Protein AF-A0A537P8K3-F1 (afdb_monomer_lite)

pLDDT: mean 85.76, std 12.43, range [36.47, 96.81]

Sequence (130 aa):
MKGFDVGLPTCEDWDLWLKLAKLGPLPVVQAPLVEYTYEATNKLSRDVTKLMLGHELVFARISAESGSDGHGRLSALHDLKRAELHIRVTGEAVKALRFIWSALSRSPSSEVLRRAAHLMGLMTAHGARL

Foldseek 3Di:
DDAFDPPQLDCSVVLRVVVVVVVDDDDDDPDPPDDDDDPDPPDSLLVLVSVVRNLVVSLVVVLVVDPPPCSLVSQLVSLLVQLVSCVPHVVNNVSSVVSLVSSCVSDVDPVSVVSSVVSVVSNVVSVVVD

Secondary structure (DSSP, 8-state):
---S-TT-SS-HHHHHHHHHHTTS------S---PPP---TT-GGG-HHHHHHHHHHHHHHHHHHS-STTHHHHHHHHHHHHHHHIIIII--HHHHHHHHHHHHHH---HHHHHHHHHHHHHHHHHHTT-

Structure (mmCIF, N/CA/C/O backbone):
data_AF-A0A537P8K3-F1
#
_entry.id   AF-A0A537P8K3-F1
#
loop_
_atom_site.group_PDB
_atom_site.id
_atom_site.type_symbol
_atom_site.label_atom_id
_atom_site.label_alt_id
_atom_site.label_comp_id
_atom_site.label_asym_id
_atom_site.label_entity_id
_atom_site.label_seq_id
_atom_site.pdbx_PDB_ins_code
_atom_site.Cartn_x
_atom_site.Cartn_y
_atom_site.Cartn_z
_atom_site.occupancy
_atom_site.B_iso_or_equiv
_atom_site.auth_seq_id
_atom_site.auth_comp_id
_atom_site.auth_asym_id
_atom_site.auth_atom_id
_atom_site.pdbx_PDB_model_num
ATOM 1 N N . MET A 1 1 ? 13.496 -13.924 -17.246 1.00 59.19 1 MET A N 1
ATOM 2 C CA . MET A 1 1 ? 12.646 -13.228 -16.256 1.00 59.19 1 MET A CA 1
ATOM 3 C C . MET A 1 1 ? 11.882 -14.286 -15.474 1.00 59.19 1 MET A C 1
ATOM 5 O O . MET A 1 1 ? 11.307 -15.165 -16.103 1.00 59.19 1 MET A O 1
ATOM 9 N N . LYS A 1 2 ? 11.930 -14.273 -14.138 1.00 78.56 2 LYS A N 1
ATOM 10 C CA . LYS A 1 2 ? 11.063 -15.146 -13.330 1.00 78.56 2 LYS A CA 1
ATOM 11 C C . LYS A 1 2 ? 9.691 -14.467 -13.262 1.00 78.56 2 LYS A C 1
ATOM 13 O O . LYS A 1 2 ? 9.658 -13.282 -12.942 1.00 78.56 2 LYS A O 1
ATOM 18 N N . GLY A 1 3 ? 8.625 -15.170 -13.651 1.00 87.75 3 GLY A N 1
ATOM 19 C CA . GLY A 1 3 ? 7.250 -14.654 -13.681 1.00 87.75 3 GLY A CA 1
ATOM 20 C C . GLY A 1 3 ? 6.694 -14.379 -12.279 1.00 87.75 3 GLY A C 1
ATOM 21 O O . GLY A 1 3 ? 7.362 -13.755 -11.449 1.00 87.75 3 GLY A O 1
ATOM 22 N N . PHE A 1 4 ? 5.478 -14.850 -12.006 1.00 92.81 4 PHE A N 1
ATOM 23 C CA . PHE A 1 4 ? 4.902 -14.778 -10.663 1.00 92.81 4 PHE A CA 1
ATOM 24 C C . PHE A 1 4 ? 5.797 -15.465 -9.625 1.00 92.81 4 PHE A C 1
ATOM 26 O O . PHE A 1 4 ? 6.411 -16.501 -9.893 1.00 92.81 4 PHE A O 1
ATOM 33 N N . ASP A 1 5 ? 5.876 -14.863 -8.442 1.00 90.31 5 ASP A N 1
ATOM 34 C CA . ASP A 1 5 ? 6.594 -15.415 -7.300 1.00 90.31 5 ASP A CA 1
ATOM 35 C C . ASP A 1 5 ? 5.625 -16.171 -6.389 1.00 90.31 5 ASP A C 1
ATOM 37 O O . ASP A 1 5 ? 4.826 -15.567 -5.680 1.00 90.31 5 ASP A O 1
ATOM 41 N N . VAL A 1 6 ? 5.717 -17.501 -6.401 1.00 88.69 6 VAL A N 1
ATOM 42 C CA . VAL A 1 6 ? 4.857 -18.388 -5.599 1.00 88.69 6 VAL A CA 1
ATOM 43 C C . VAL A 1 6 ? 5.091 -18.266 -4.090 1.00 88.69 6 VAL A C 1
ATOM 45 O O . VAL A 1 6 ? 4.268 -18.736 -3.312 1.00 88.69 6 VAL A O 1
ATOM 48 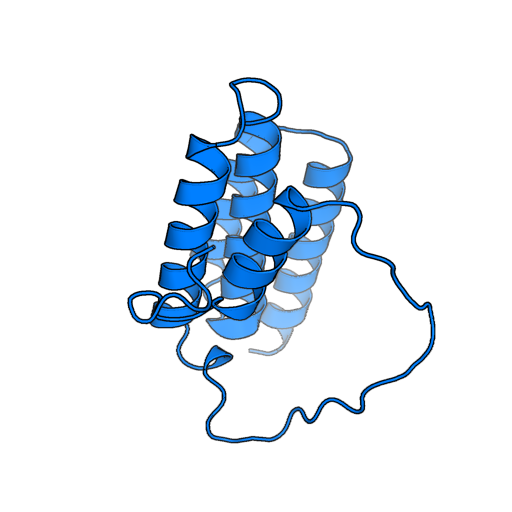N N . GLY A 1 7 ? 6.208 -17.666 -3.664 1.00 88.75 7 GLY A N 1
ATOM 49 C CA . GLY A 1 7 ? 6.496 -17.418 -2.252 1.00 88.75 7 GLY A CA 1
ATOM 50 C C . GLY A 1 7 ? 5.846 -16.147 -1.705 1.00 88.75 7 GLY A C 1
ATOM 51 O O . GLY A 1 7 ? 5.917 -15.904 -0.500 1.00 88.75 7 GLY A O 1
ATOM 52 N N . LEU A 1 8 ? 5.242 -15.320 -2.565 1.00 89.06 8 LEU A N 1
ATOM 53 C CA . LEU A 1 8 ? 4.624 -14.068 -2.155 1.00 89.06 8 LEU A CA 1
ATOM 54 C C . LEU A 1 8 ? 3.153 -14.308 -1.752 1.00 89.06 8 LEU A C 1
ATOM 56 O O . LEU A 1 8 ? 2.396 -14.873 -2.535 1.00 89.06 8 LEU A O 1
ATOM 60 N N . PRO A 1 9 ? 2.728 -13.903 -0.539 1.00 88.38 9 PRO A N 1
ATOM 61 C CA . PRO A 1 9 ? 1.392 -14.228 -0.032 1.00 88.38 9 PRO A CA 1
ATOM 62 C C . PRO A 1 9 ? 0.269 -13.375 -0.644 1.00 88.38 9 PRO A C 1
ATOM 64 O O . PRO A 1 9 ? -0.876 -13.825 -0.663 1.00 88.38 9 PRO A O 1
ATOM 67 N N . THR A 1 10 ? 0.590 -12.149 -1.071 1.00 87.31 10 THR A N 1
ATOM 68 C CA . THR A 1 10 ? -0.267 -11.186 -1.789 1.00 87.31 10 THR A CA 1
ATOM 69 C C . THR A 1 10 ? 0.621 -10.194 -2.545 1.00 87.31 10 THR A C 1
ATOM 71 O O . THR A 1 10 ? 1.807 -10.088 -2.240 1.00 87.31 10 THR A O 1
ATOM 74 N N . CYS A 1 11 ? 0.037 -9.345 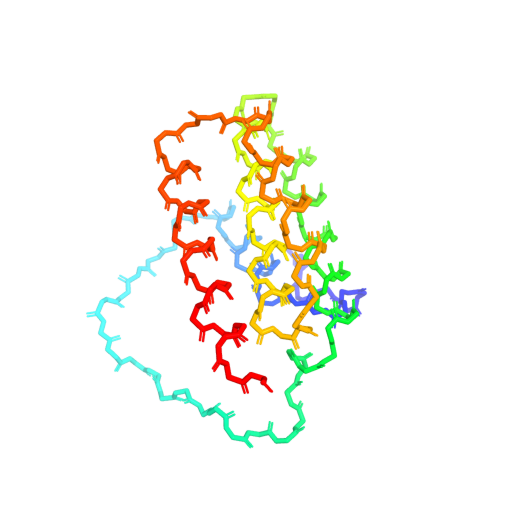-3.396 1.00 88.50 11 CYS A N 1
ATOM 75 C CA . CYS A 1 11 ? 0.758 -8.331 -4.186 1.00 88.50 11 CYS A CA 1
ATOM 76 C C . CYS A 1 11 ? 1.628 -8.941 -5.302 1.00 88.50 11 CYS A C 1
ATOM 78 O O . CYS A 1 11 ? 2.574 -8.309 -5.777 1.00 88.50 11 CYS A O 1
ATOM 80 N N . GLU A 1 12 ? 1.308 -10.165 -5.732 1.00 90.62 12 GLU A N 1
ATOM 81 C CA . GLU A 1 12 ? 1.956 -10.849 -6.853 1.00 90.62 12 GLU A CA 1
ATOM 82 C C . GLU A 1 12 ? 1.792 -10.105 -8.185 1.00 90.62 12 GLU A C 1
ATOM 84 O O . GLU A 1 12 ? 2.686 -10.140 -9.032 1.00 90.62 12 GLU A O 1
ATOM 89 N N . ASP A 1 13 ? 0.689 -9.377 -8.348 1.00 90.25 13 ASP A N 1
ATOM 90 C CA . ASP A 1 13 ? 0.434 -8.487 -9.475 1.00 90.25 13 ASP A CA 1
ATOM 91 C C . ASP A 1 13 ? 1.389 -7.285 -9.475 1.00 90.25 13 ASP A C 1
ATOM 93 O O . ASP A 1 13 ? 2.026 -6.997 -10.486 1.00 90.25 13 ASP A O 1
ATOM 97 N N . TRP A 1 14 ? 1.542 -6.610 -8.336 1.00 89.94 14 TRP A N 1
ATOM 98 C CA . TRP A 1 14 ? 2.457 -5.481 -8.166 1.00 89.94 14 TRP A CA 1
ATOM 99 C C . TRP A 1 14 ? 3.907 -5.884 -8.417 1.00 89.94 14 TRP A C 1
ATOM 101 O O . TRP A 1 14 ? 4.611 -5.213 -9.173 1.00 89.94 14 TRP A O 1
ATOM 111 N N . ASP A 1 15 ? 4.349 -6.990 -7.817 1.00 92.00 15 ASP A N 1
ATOM 112 C CA . ASP A 1 15 ? 5.692 -7.532 -8.024 1.00 92.00 15 ASP A CA 1
ATOM 113 C C . ASP A 1 15 ? 5.941 -7.858 -9.509 1.00 92.00 15 ASP A C 1
ATOM 115 O O . ASP A 1 15 ? 6.991 -7.504 -10.055 1.00 92.00 15 ASP A O 1
ATOM 119 N N . LEU A 1 16 ? 4.955 -8.442 -10.204 1.00 92.50 16 LEU A N 1
ATOM 120 C CA . LEU A 1 16 ? 5.049 -8.700 -11.641 1.00 92.50 16 LEU A CA 1
ATOM 121 C C . LEU A 1 16 ? 5.153 -7.406 -12.459 1.00 92.50 16 LEU A C 1
ATOM 123 O O . LEU A 1 16 ? 6.033 -7.304 -13.317 1.00 92.50 16 LEU A O 1
ATOM 127 N N . TRP A 1 17 ? 4.301 -6.411 -12.197 1.00 92.56 17 TRP A N 1
ATOM 128 C CA . TRP A 1 17 ? 4.334 -5.131 -12.912 1.00 92.56 17 TRP A CA 1
ATOM 129 C C . TRP A 1 17 ? 5.667 -4.403 -12.737 1.00 92.56 17 TRP A C 1
ATOM 131 O O . TRP A 1 17 ? 6.208 -3.875 -13.707 1.00 92.56 17 TRP A O 1
ATOM 141 N N . LEU A 1 18 ? 6.245 -4.432 -11.535 1.00 90.19 18 LEU A N 1
ATOM 142 C CA . LEU A 1 18 ? 7.558 -3.845 -11.264 1.00 90.19 18 LEU A CA 1
ATOM 143 C C . LEU A 1 18 ? 8.680 -4.572 -12.011 1.00 90.19 18 LEU A C 1
ATOM 145 O O . LEU A 1 18 ? 9.574 -3.927 -12.557 1.00 90.19 18 LEU A O 1
ATOM 149 N N . LYS A 1 19 ? 8.632 -5.908 -12.090 1.00 91.12 19 LYS A N 1
ATOM 150 C CA . LYS A 1 19 ? 9.576 -6.681 -12.912 1.00 91.12 19 LYS A CA 1
ATOM 151 C C . LYS A 1 19 ? 9.432 -6.338 -14.398 1.00 91.12 19 LYS A C 1
ATOM 153 O O . LYS A 1 19 ? 10.447 -6.211 -15.078 1.00 91.12 19 LYS A O 1
ATOM 158 N N . LEU A 1 20 ? 8.203 -6.194 -14.902 1.00 93.00 20 LEU A N 1
ATOM 159 C CA . LEU A 1 20 ? 7.935 -5.846 -16.303 1.00 93.00 20 LEU A CA 1
ATOM 160 C C . LEU A 1 20 ? 8.413 -4.431 -16.642 1.00 93.00 20 LEU A C 1
ATOM 162 O O . LEU A 1 20 ? 9.018 -4.239 -17.692 1.00 93.00 20 LEU A O 1
ATOM 166 N N . ALA A 1 21 ? 8.226 -3.466 -15.738 1.00 91.56 21 ALA A N 1
ATOM 167 C CA . ALA A 1 21 ? 8.677 -2.084 -15.922 1.00 91.56 21 ALA A CA 1
ATOM 168 C C . ALA A 1 21 ? 10.199 -1.959 -16.129 1.00 91.56 21 ALA A C 1
ATOM 170 O O . ALA A 1 21 ? 10.665 -0.995 -16.730 1.00 91.56 21 ALA A O 1
ATOM 171 N N . LYS A 1 22 ? 10.986 -2.942 -15.671 1.00 90.12 22 LYS A N 1
ATOM 172 C CA . LYS A 1 22 ? 12.438 -2.997 -15.911 1.00 90.12 22 LYS A CA 1
ATOM 173 C C . LYS A 1 22 ? 12.805 -3.396 -17.342 1.00 90.12 22 LYS A C 1
ATOM 175 O O . LYS A 1 22 ? 13.937 -3.166 -17.751 1.00 90.12 22 LYS A O 1
ATOM 180 N N . LEU A 1 23 ? 11.890 -4.020 -18.086 1.00 92.44 23 LEU A N 1
ATOM 181 C CA . LEU A 1 23 ? 12.128 -4.423 -19.477 1.00 92.44 23 LEU A CA 1
ATOM 182 C C . LEU A 1 23 ? 11.915 -3.273 -20.464 1.00 92.44 23 LEU A C 1
ATOM 184 O O . LEU A 1 23 ? 12.426 -3.321 -21.579 1.00 92.44 23 LEU A O 1
ATOM 188 N N . GLY A 1 24 ? 11.164 -2.251 -20.063 1.00 93.19 24 GLY A N 1
ATOM 189 C CA . GLY A 1 24 ? 10.882 -1.088 -20.886 1.00 93.19 24 GLY A CA 1
ATOM 190 C C . GLY A 1 24 ? 9.630 -0.342 -20.424 1.00 93.19 24 GLY A C 1
ATOM 191 O O . GLY A 1 24 ? 8.989 -0.736 -19.446 1.00 93.19 24 GLY A O 1
ATOM 192 N N . PRO A 1 25 ? 9.270 0.744 -21.128 1.00 93.75 25 PRO A N 1
ATOM 193 C CA . PRO A 1 25 ? 8.079 1.524 -20.824 1.00 93.75 25 PRO A CA 1
ATOM 194 C C . PRO A 1 25 ? 6.810 0.669 -20.870 1.00 93.75 25 PRO A C 1
ATOM 196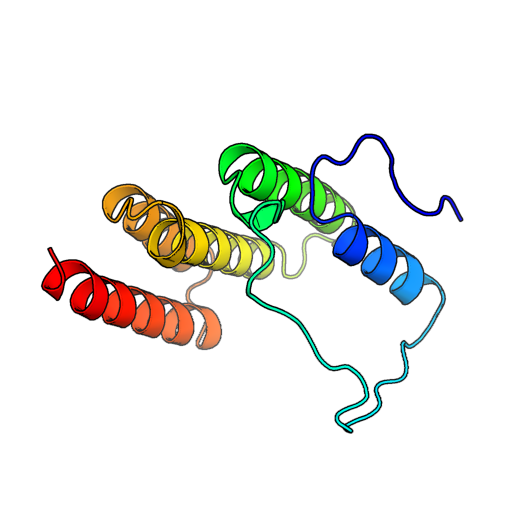 O O . PRO A 1 25 ? 6.595 -0.089 -21.815 1.00 93.75 25 PRO A O 1
ATOM 199 N N . LEU A 1 26 ? 5.944 0.835 -19.870 1.00 93.25 26 LEU A N 1
ATOM 200 C CA . LEU A 1 26 ? 4.622 0.216 -19.845 1.00 93.25 26 LEU A CA 1
ATOM 201 C C . LEU A 1 26 ? 3.606 1.175 -20.489 1.00 93.25 26 LEU A C 1
ATOM 203 O O . LEU A 1 26 ? 3.338 2.231 -19.908 1.00 93.25 26 LEU A O 1
ATOM 207 N N . PRO A 1 27 ? 3.049 0.865 -21.676 1.00 92.75 27 PRO A N 1
ATOM 208 C CA . PRO A 1 27 ? 2.023 1.702 -22.284 1.00 92.75 27 PRO A CA 1
ATOM 209 C C . PRO A 1 27 ? 0.734 1.658 -21.455 1.00 92.75 27 PRO A C 1
ATOM 211 O O . PRO A 1 27 ? 0.345 0.611 -20.939 1.00 92.75 27 PRO A O 1
ATOM 214 N N . VAL A 1 28 ? 0.055 2.802 -21.350 1.00 93.44 28 VAL A N 1
ATOM 215 C CA . VAL A 1 28 ? -1.191 2.948 -20.587 1.00 93.44 28 VAL A CA 1
ATOM 216 C C . VAL A 1 28 ? -2.297 3.432 -21.514 1.00 93.44 28 VAL A C 1
ATOM 218 O O . VAL A 1 28 ? -2.130 4.427 -22.217 1.00 93.44 28 VAL A O 1
ATOM 221 N N . VAL A 1 29 ? -3.444 2.755 -21.482 1.00 95.81 29 VAL A N 1
ATOM 222 C CA . VAL A 1 29 ? -4.648 3.158 -22.217 1.00 95.81 29 VAL A CA 1
ATOM 223 C C . VAL A 1 29 ? -5.621 3.818 -21.245 1.00 95.81 29 VAL A C 1
ATOM 225 O O . VAL A 1 29 ? -6.060 3.196 -20.281 1.00 95.81 29 VAL A O 1
ATOM 228 N N . GLN A 1 30 ? -5.971 5.080 -21.498 1.00 95.06 30 GLN A N 1
ATOM 229 C CA . GLN A 1 30 ? -6.924 5.850 -20.687 1.00 95.06 30 GLN A CA 1
ATOM 230 C C . GLN A 1 30 ? -8.373 5.566 -21.123 1.00 95.06 30 GLN A C 1
ATOM 232 O O . GLN A 1 30 ? -9.097 6.469 -21.533 1.00 95.06 30 GLN A O 1
ATOM 237 N N . ALA A 1 31 ? -8.778 4.294 -21.081 1.00 94.56 31 ALA A N 1
ATOM 238 C CA . ALA A 1 31 ? -10.132 3.849 -21.408 1.00 94.56 31 ALA A CA 1
ATOM 239 C C . ALA A 1 31 ? -10.602 2.768 -20.417 1.00 94.56 31 ALA A C 1
ATOM 241 O O . ALA A 1 31 ? -9.774 2.003 -19.915 1.00 94.56 31 ALA A O 1
ATOM 242 N N . PRO A 1 32 ? -11.912 2.672 -20.123 1.00 93.44 32 PRO A N 1
ATOM 243 C CA . PRO A 1 32 ? -12.448 1.612 -19.277 1.00 93.44 32 PRO A CA 1
ATOM 244 C C . PRO A 1 32 ? -12.427 0.281 -20.042 1.00 93.44 32 PRO A C 1
ATOM 246 O O . PRO A 1 32 ? -13.324 -0.012 -20.825 1.00 93.44 32 PRO A O 1
ATOM 249 N N . LEU A 1 33 ? -11.370 -0.509 -19.842 1.00 94.56 33 LEU A N 1
ATOM 250 C CA . LEU A 1 33 ? -11.172 -1.794 -20.531 1.00 94.56 33 LEU A CA 1
ATOM 251 C C . LEU A 1 33 ? -11.560 -3.013 -19.687 1.00 94.56 33 LEU A C 1
ATOM 253 O O . LEU A 1 33 ? -11.579 -4.129 -20.198 1.00 94.56 33 LEU A O 1
ATOM 257 N N . VAL A 1 34 ? -11.811 -2.819 -18.393 1.00 90.38 34 VAL A N 1
ATOM 258 C CA . VAL A 1 34 ? -12.049 -3.905 -17.441 1.00 90.38 34 VAL A CA 1
ATOM 259 C C . VAL A 1 34 ? -13.201 -3.527 -16.524 1.00 90.38 34 VAL A C 1
ATOM 261 O O . VAL A 1 34 ? -13.211 -2.439 -15.948 1.00 90.38 34 VAL A O 1
ATOM 264 N N . GLU A 1 35 ? -14.139 -4.451 -16.353 1.00 89.62 35 GLU A N 1
ATOM 265 C CA . GLU A 1 35 ? -15.135 -4.400 -15.291 1.00 89.62 35 GLU A CA 1
ATOM 266 C C . GLU A 1 35 ? -14.595 -5.157 -14.070 1.00 89.62 35 GLU A C 1
ATOM 268 O O . GLU A 1 35 ? -14.265 -6.341 -14.149 1.00 89.62 35 GLU A O 1
ATOM 273 N N . TYR A 1 36 ? -14.443 -4.460 -12.942 1.00 82.62 36 TYR A N 1
ATOM 274 C CA . TYR A 1 36 ? -13.902 -5.041 -11.715 1.00 82.62 36 TYR A CA 1
ATOM 275 C C . TYR A 1 36 ? -15.026 -5.374 -10.734 1.00 82.62 36 TYR A C 1
ATOM 277 O O . TYR A 1 36 ? -15.784 -4.496 -10.323 1.00 82.62 36 TYR A O 1
ATOM 285 N N . THR A 1 37 ? -15.111 -6.633 -10.302 1.00 79.31 37 THR A N 1
ATOM 286 C CA . THR A 1 37 ? -16.143 -7.080 -9.360 1.00 79.31 37 THR A CA 1
ATOM 287 C C . THR A 1 37 ? -15.667 -6.959 -7.914 1.00 79.31 37 THR A C 1
ATOM 289 O O . THR A 1 37 ? -14.585 -7.419 -7.532 1.00 79.31 37 THR A O 1
ATOM 292 N N . TYR A 1 38 ? -16.483 -6.333 -7.060 1.00 68.56 38 TYR A N 1
ATOM 293 C CA . TYR A 1 38 ? -16.139 -6.090 -5.653 1.00 68.56 38 TYR A CA 1
ATOM 294 C C . TYR A 1 38 ? -16.670 -7.148 -4.671 1.00 68.56 38 TYR A C 1
ATOM 296 O O . TYR A 1 38 ? -16.171 -7.223 -3.551 1.00 68.56 38 TYR A O 1
ATOM 304 N N . GLU A 1 39 ? -17.581 -8.020 -5.104 1.00 62.34 39 GLU A N 1
ATOM 305 C CA . GLU A 1 39 ? -18.440 -8.818 -4.212 1.00 62.34 39 GLU A CA 1
ATOM 306 C C . GLU A 1 39 ? -17.949 -10.237 -3.884 1.00 62.34 39 GLU A C 1
ATOM 308 O O . GLU A 1 39 ? -18.583 -10.939 -3.100 1.00 62.34 39 GLU A O 1
ATOM 313 N N . ALA A 1 40 ? -16.812 -10.688 -4.420 1.00 57.66 40 ALA A N 1
ATOM 314 C CA . ALA A 1 40 ? -16.327 -12.036 -4.120 1.00 57.66 40 ALA A CA 1
ATOM 315 C C . ALA A 1 40 ? -15.986 -12.199 -2.620 1.00 57.66 40 ALA A C 1
ATOM 317 O O . ALA A 1 40 ? -15.091 -11.540 -2.085 1.00 57.66 40 ALA A O 1
ATOM 318 N N . THR A 1 41 ? -16.669 -13.124 -1.943 1.00 55.59 41 THR A N 1
ATOM 319 C CA . THR A 1 41 ? -16.464 -13.477 -0.524 1.00 55.59 41 THR A CA 1
ATOM 320 C C . THR A 1 41 ? -15.064 -14.035 -0.226 1.00 55.59 41 THR A C 1
ATOM 322 O O . THR A 1 41 ? -14.620 -13.972 0.916 1.00 55.59 41 THR A O 1
ATOM 325 N N . ASN A 1 42 ? -14.324 -14.470 -1.253 1.00 58.22 42 ASN A N 1
ATOM 326 C CA . ASN A 1 42 ? -12.973 -15.044 -1.166 1.00 58.22 42 ASN A CA 1
ATOM 327 C C . ASN A 1 42 ? -11.843 -14.070 -1.559 1.00 58.22 42 ASN A C 1
ATOM 329 O O . ASN A 1 42 ? -10.796 -14.489 -2.054 1.00 58.22 42 ASN A O 1
ATOM 333 N N . LYS A 1 43 ? -12.023 -12.756 -1.383 1.00 62.12 43 LYS A N 1
ATOM 334 C CA . LYS A 1 43 ? -10.965 -11.785 -1.706 1.00 62.12 43 LYS A CA 1
ATOM 335 C C . LYS A 1 43 ? -9.776 -11.892 -0.751 1.00 62.12 43 LYS A C 1
ATOM 337 O O . LYS A 1 43 ? -9.922 -11.663 0.448 1.00 62.12 43 LYS A O 1
ATOM 342 N N . LEU A 1 44 ? -8.586 -12.115 -1.315 1.00 59.56 44 LEU A N 1
ATOM 343 C CA . LEU A 1 44 ? -7.293 -12.098 -0.612 1.00 59.56 44 LEU A CA 1
ATOM 344 C C . LEU A 1 44 ? -7.078 -10.817 0.209 1.00 59.56 44 LEU A C 1
ATOM 346 O O . LEU A 1 44 ? -6.484 -10.863 1.280 1.00 59.56 44 LEU A O 1
ATOM 350 N N . SER A 1 45 ? -7.643 -9.688 -0.232 1.00 58.59 45 SER A N 1
ATOM 351 C CA . SER A 1 45 ? -7.587 -8.407 0.482 1.00 58.59 45 SER A CA 1
ATOM 352 C C . SER A 1 45 ? -8.334 -8.384 1.824 1.00 58.59 45 SER A C 1
ATOM 354 O O . SER A 1 45 ? -8.230 -7.393 2.542 1.00 58.59 45 SER A O 1
ATOM 356 N N . ARG A 1 46 ? -9.112 -9.426 2.163 1.00 66.31 46 ARG A N 1
ATOM 357 C CA . ARG A 1 46 ? -9.769 -9.565 3.475 1.00 66.31 46 ARG A CA 1
ATOM 358 C C . ARG A 1 46 ? -8.850 -10.189 4.529 1.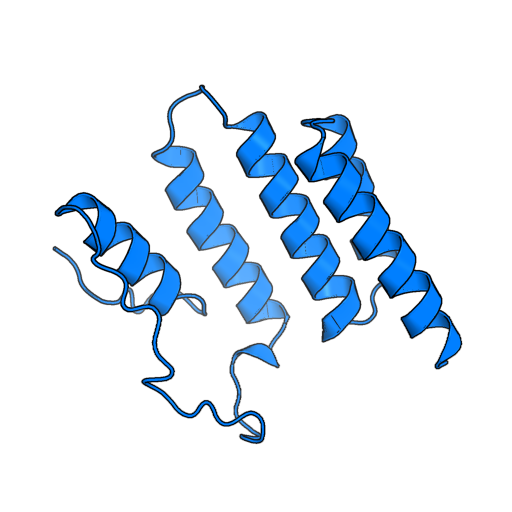00 66.31 46 ARG A C 1
ATOM 360 O O . ARG A 1 46 ? -9.080 -9.971 5.715 1.00 66.31 46 ARG A O 1
ATOM 367 N N . ASP A 1 47 ? -7.813 -10.925 4.122 1.00 80.19 47 ASP A N 1
ATOM 368 C CA . ASP A 1 47 ? -6.771 -11.400 5.036 1.00 80.19 47 ASP A CA 1
ATOM 369 C C . ASP A 1 47 ? -5.729 -10.292 5.207 1.00 80.19 47 ASP A C 1
ATOM 371 O O . ASP A 1 47 ? -4.748 -10.183 4.467 1.00 80.19 47 ASP A O 1
ATOM 375 N N . VAL A 1 48 ? -5.989 -9.410 6.173 1.00 77.75 48 VAL A N 1
ATOM 376 C CA . VAL A 1 48 ? -5.166 -8.213 6.378 1.00 77.75 48 VAL A CA 1
ATOM 377 C C . VAL A 1 48 ? -3.738 -8.559 6.776 1.00 77.75 48 VAL A C 1
ATOM 379 O O . VAL A 1 48 ? -2.809 -7.841 6.416 1.00 77.75 48 VAL A O 1
ATOM 382 N N . THR A 1 49 ? -3.547 -9.675 7.476 1.00 84.25 49 THR A N 1
ATOM 383 C CA . THR A 1 49 ? -2.219 -10.151 7.863 1.00 84.25 49 THR A CA 1
ATOM 384 C C . THR A 1 49 ? -1.398 -10.484 6.624 1.00 84.25 49 THR A C 1
ATOM 386 O O . THR A 1 49 ? -0.269 -10.006 6.495 1.00 84.25 49 THR A O 1
ATOM 389 N N . LYS A 1 50 ? -1.974 -11.238 5.678 1.00 86.44 50 LYS A N 1
ATOM 390 C CA . LYS A 1 50 ? -1.304 -11.542 4.407 1.00 86.44 50 LYS A CA 1
ATOM 391 C C . LYS A 1 50 ? -1.079 -10.292 3.568 1.00 86.44 50 LYS A C 1
ATOM 393 O O . LYS A 1 50 ? 0.025 -10.123 3.062 1.00 86.44 50 LYS A O 1
ATOM 398 N N . LEU A 1 51 ? -2.071 -9.403 3.490 1.00 84.75 51 LEU A N 1
ATOM 399 C CA . LEU A 1 51 ? -1.962 -8.146 2.748 1.00 84.75 51 LEU A CA 1
ATOM 400 C C . LEU A 1 51 ? -0.810 -7.274 3.262 1.00 84.75 51 LEU A C 1
ATOM 402 O O . LEU A 1 51 ? -0.000 -6.789 2.475 1.00 84.75 51 LEU A O 1
ATOM 406 N N . MET A 1 52 ? -0.712 -7.100 4.582 1.00 86.75 52 MET A N 1
ATOM 407 C CA . MET A 1 52 ? 0.380 -6.352 5.206 1.00 86.75 52 MET A CA 1
ATOM 408 C C . MET A 1 52 ? 1.730 -7.026 4.955 1.00 86.75 52 MET A C 1
ATOM 410 O O . MET A 1 52 ? 2.681 -6.347 4.581 1.00 86.75 52 MET A O 1
ATOM 414 N N . LEU A 1 53 ? 1.812 -8.354 5.099 1.00 89.62 53 LEU A N 1
ATOM 415 C CA . LEU A 1 53 ? 3.042 -9.104 4.844 1.00 89.62 53 LEU A CA 1
ATOM 416 C C . LEU A 1 53 ? 3.511 -8.971 3.388 1.00 89.62 53 LEU A C 1
ATOM 418 O O . LEU A 1 53 ? 4.689 -8.711 3.151 1.00 89.62 53 LEU A O 1
ATOM 422 N N . GLY A 1 54 ? 2.607 -9.108 2.414 1.00 89.94 54 GLY A N 1
ATOM 423 C CA . GLY A 1 54 ? 2.936 -8.909 1.002 1.00 89.94 54 GLY A CA 1
ATOM 424 C C . GLY A 1 54 ? 3.431 -7.490 0.727 1.00 89.94 54 GLY A C 1
ATOM 425 O O . GLY A 1 54 ? 4.431 -7.310 0.033 1.00 89.94 54 GLY A O 1
ATOM 426 N N . HIS A 1 55 ? 2.803 -6.489 1.350 1.00 89.81 55 HIS A N 1
ATOM 427 C CA . HIS A 1 55 ? 3.214 -5.093 1.225 1.00 89.81 55 HIS A CA 1
ATOM 428 C C . HIS A 1 55 ? 4.636 -4.846 1.763 1.00 89.81 55 HIS A C 1
ATOM 430 O O . HIS A 1 55 ? 5.437 -4.192 1.094 1.00 89.81 55 HIS A O 1
ATOM 436 N N . GLU A 1 56 ? 4.985 -5.412 2.926 1.00 91.38 56 GLU A N 1
ATOM 437 C CA . GLU A 1 56 ? 6.344 -5.332 3.488 1.00 91.38 56 GLU A CA 1
ATOM 438 C C . GLU A 1 56 ? 7.382 -6.005 2.582 1.00 91.38 56 GLU A C 1
ATOM 440 O O . GLU A 1 56 ? 8.446 -5.439 2.328 1.00 91.38 56 GLU A O 1
ATOM 445 N N . LEU A 1 57 ? 7.074 -7.198 2.061 1.00 92.81 57 LEU A N 1
ATOM 446 C CA . LEU A 1 57 ? 7.990 -7.958 1.206 1.00 92.81 57 LEU A CA 1
ATOM 447 C C . LEU A 1 57 ? 8.272 -7.237 -0.115 1.00 92.81 57 LEU A C 1
ATOM 449 O O . LEU A 1 57 ? 9.433 -7.105 -0.509 1.00 92.81 57 LEU A O 1
ATOM 453 N N . VAL A 1 58 ? 7.229 -6.742 -0.789 1.00 91.56 58 VAL A N 1
ATOM 454 C CA . VAL A 1 58 ? 7.380 -5.980 -2.037 1.00 91.56 58 VAL A CA 1
ATOM 455 C C . VAL A 1 58 ? 8.132 -4.677 -1.776 1.00 91.56 58 VAL A C 1
ATOM 457 O O . VAL A 1 58 ? 9.060 -4.344 -2.513 1.00 91.56 58 VAL A O 1
ATOM 460 N N . PHE A 1 59 ? 7.811 -3.966 -0.694 1.00 91.56 59 PHE A N 1
ATOM 461 C CA . PHE A 1 59 ? 8.524 -2.746 -0.333 1.00 91.56 59 PHE A CA 1
ATOM 462 C C . PHE A 1 59 ? 10.010 -2.985 -0.048 1.00 91.56 59 PHE A C 1
ATOM 464 O O . PHE A 1 59 ? 10.845 -2.202 -0.503 1.00 91.56 59 PHE A O 1
ATOM 471 N N . ALA A 1 60 ? 10.357 -4.047 0.683 1.00 90.38 60 ALA A N 1
ATOM 472 C CA . ALA A 1 60 ? 11.745 -4.383 0.986 1.00 90.38 60 ALA A CA 1
ATOM 473 C C . ALA A 1 60 ? 12.554 -4.635 -0.297 1.00 90.38 60 ALA A C 1
ATOM 475 O O . ALA A 1 60 ? 13.681 -4.156 -0.412 1.00 90.38 60 ALA A O 1
ATOM 476 N N . ARG A 1 61 ? 11.956 -5.309 -1.291 1.00 88.62 61 ARG A N 1
ATOM 477 C CA . ARG A 1 61 ? 12.567 -5.526 -2.615 1.00 88.62 61 ARG A CA 1
ATOM 478 C C . ARG A 1 61 ? 12.816 -4.211 -3.344 1.00 88.62 61 ARG A C 1
ATOM 480 O O . ARG A 1 61 ? 13.948 -3.940 -3.725 1.00 88.62 61 ARG A O 1
ATOM 487 N N . ILE A 1 62 ? 11.786 -3.372 -3.482 1.00 87.06 62 ILE A N 1
ATOM 488 C CA . ILE A 1 62 ? 11.910 -2.069 -4.159 1.00 87.06 62 ILE A CA 1
ATOM 489 C C . ILE A 1 62 ? 12.955 -1.204 -3.455 1.00 87.06 62 ILE A C 1
ATOM 491 O O . IL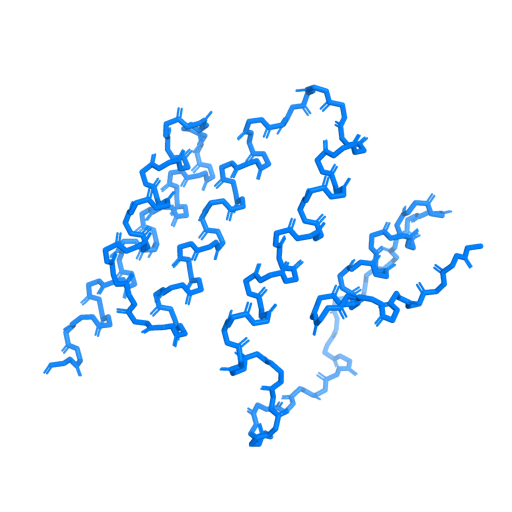E A 1 62 ? 13.763 -0.550 -4.107 1.00 87.06 62 ILE A O 1
ATOM 495 N N . SER A 1 63 ? 12.952 -1.204 -2.123 1.00 86.75 63 SER A N 1
ATOM 496 C CA . SER A 1 63 ? 13.880 -0.414 -1.317 1.00 86.75 63 SER A CA 1
ATOM 497 C C . SER A 1 63 ? 15.326 -0.884 -1.441 1.00 86.75 63 SER A C 1
ATOM 499 O O . SER A 1 63 ? 16.217 -0.049 -1.379 1.00 86.75 63 SER A O 1
ATOM 501 N N . ALA A 1 64 ? 15.565 -2.187 -1.614 1.00 85.88 64 ALA A N 1
ATOM 502 C CA . ALA A 1 64 ? 16.903 -2.730 -1.850 1.00 85.88 64 ALA A CA 1
ATOM 503 C C . ALA A 1 64 ? 17.438 -2.392 -3.252 1.00 85.88 64 ALA A C 1
ATOM 505 O O . ALA A 1 64 ? 18.646 -2.311 -3.452 1.00 85.88 64 ALA A O 1
ATOM 506 N N . GLU A 1 65 ? 16.541 -2.215 -4.223 1.00 83.38 65 GLU A N 1
ATOM 507 C CA . GLU A 1 65 ? 16.888 -1.897 -5.611 1.00 83.38 65 GLU A CA 1
ATOM 508 C C . GLU A 1 65 ? 16.970 -0.391 -5.884 1.00 83.38 65 GLU A C 1
ATOM 510 O O . GLU A 1 65 ? 17.696 0.046 -6.776 1.00 83.38 65 GLU A O 1
ATOM 515 N N . SER A 1 66 ? 16.216 0.406 -5.129 1.00 74.19 66 SER A N 1
ATOM 516 C CA . SER A 1 66 ? 16.269 1.862 -5.194 1.00 74.19 66 SER A CA 1
ATOM 517 C C . SER A 1 66 ? 17.556 2.328 -4.517 1.00 74.19 66 SER A C 1
ATOM 519 O O . SER A 1 66 ? 17.824 1.962 -3.375 1.00 74.19 66 SER A O 1
ATOM 521 N N . GLY A 1 67 ? 18.362 3.135 -5.211 1.00 69.94 67 GLY A N 1
ATOM 522 C CA . GLY A 1 67 ? 19.532 3.775 -4.607 1.00 69.94 67 GLY A CA 1
ATOM 523 C C . GLY A 1 67 ? 19.164 4.641 -3.392 1.00 69.94 67 GLY A C 1
ATOM 524 O O . GLY A 1 67 ? 17.995 4.826 -3.057 1.00 69.94 67 GLY A O 1
ATOM 525 N N . SER A 1 68 ? 20.168 5.215 -2.725 1.00 69.44 68 SER A N 1
ATOM 526 C CA . SER A 1 68 ? 19.951 6.056 -1.534 1.00 69.44 68 SER A CA 1
ATOM 527 C C . SER A 1 68 ? 19.065 7.283 -1.795 1.00 69.44 68 SER A C 1
ATOM 529 O O . SER A 1 68 ? 18.445 7.801 -0.862 1.00 69.44 68 SER A O 1
ATOM 531 N N . ASP A 1 69 ? 18.969 7.729 -3.049 1.00 71.44 69 ASP A N 1
ATOM 532 C CA . ASP A 1 69 ? 18.129 8.854 -3.438 1.00 71.44 69 ASP A CA 1
ATOM 533 C C . ASP A 1 69 ? 16.632 8.499 -3.383 1.00 71.44 69 ASP A C 1
ATOM 535 O O . ASP A 1 69 ? 16.172 7.476 -3.886 1.00 71.44 69 ASP A O 1
ATOM 539 N N . GLY A 1 70 ? 15.843 9.348 -2.725 1.00 75.50 70 GLY A N 1
ATOM 540 C CA . GLY A 1 70 ? 14.397 9.160 -2.585 1.00 75.50 70 GLY A CA 1
ATOM 541 C C . GLY A 1 70 ? 13.935 8.086 -1.585 1.00 75.50 70 GLY A C 1
ATOM 542 O O . GLY A 1 70 ? 12.726 7.990 -1.352 1.00 75.50 70 GLY A O 1
ATOM 543 N N . HIS A 1 71 ? 14.838 7.344 -0.926 1.00 83.75 71 HIS A N 1
ATOM 544 C CA . HIS A 1 71 ? 14.482 6.285 0.036 1.00 83.75 71 HIS A CA 1
ATOM 545 C C . HIS A 1 71 ? 13.606 6.791 1.200 1.00 83.75 71 HIS A C 1
ATOM 547 O O . HIS A 1 71 ? 12.634 6.139 1.591 1.00 83.75 71 HIS A O 1
ATOM 553 N N . GLY A 1 72 ? 13.895 7.989 1.725 1.00 87.44 72 GLY A N 1
ATOM 554 C CA . GLY A 1 72 ? 13.097 8.607 2.792 1.00 87.44 72 GLY A CA 1
ATOM 555 C C . GLY A 1 72 ? 11.658 8.907 2.360 1.00 87.44 72 GLY A C 1
ATOM 556 O O . GLY A 1 72 ? 10.711 8.624 3.096 1.00 87.44 72 GLY A O 1
ATOM 557 N N . ARG A 1 73 ? 11.477 9.403 1.129 1.00 89.12 73 ARG A N 1
ATOM 558 C CA . ARG A 1 73 ? 10.152 9.680 0.554 1.00 89.12 73 ARG A CA 1
ATOM 559 C C . ARG A 1 73 ? 9.389 8.390 0.265 1.00 89.12 73 ARG A C 1
ATOM 561 O O . ARG A 1 73 ? 8.211 8.299 0.598 1.00 89.12 73 ARG A O 1
ATOM 568 N N . LEU A 1 74 ? 10.053 7.395 -0.323 1.00 89.38 74 LEU A N 1
ATOM 569 C CA . LEU A 1 74 ? 9.472 6.080 -0.596 1.00 89.38 74 LEU A CA 1
ATOM 570 C C . LEU A 1 74 ? 8.994 5.409 0.703 1.00 89.38 74 LEU A C 1
ATOM 572 O O . LEU A 1 74 ? 7.857 4.946 0.775 1.00 89.38 74 LEU A O 1
ATOM 576 N N . SER A 1 75 ? 9.815 5.455 1.755 1.00 92.06 75 SER A N 1
ATOM 577 C CA . SER A 1 75 ? 9.459 4.957 3.089 1.00 92.06 75 SER A CA 1
ATOM 578 C C . SER A 1 75 ? 8.264 5.692 3.695 1.00 92.06 75 SER A C 1
ATOM 580 O O . SER A 1 75 ? 7.351 5.055 4.210 1.00 92.06 75 SER A O 1
ATOM 582 N N . ALA A 1 76 ? 8.219 7.023 3.595 1.00 94.44 76 ALA A N 1
ATOM 583 C CA . ALA A 1 76 ? 7.083 7.798 4.093 1.00 94.44 76 ALA A CA 1
ATOM 584 C C . ALA A 1 76 ? 5.774 7.460 3.355 1.00 94.44 76 ALA A C 1
ATOM 586 O O . ALA A 1 76 ? 4.722 7.322 3.975 1.00 94.44 76 ALA A O 1
ATOM 587 N N . LEU A 1 77 ? 5.821 7.277 2.032 1.00 93.06 77 LEU A N 1
ATOM 588 C CA . LEU A 1 77 ? 4.648 6.867 1.253 1.00 93.06 77 LEU A CA 1
ATOM 589 C C . LEU A 1 77 ? 4.190 5.446 1.601 1.00 93.06 77 LEU A C 1
ATOM 591 O O . LEU A 1 77 ? 2.986 5.187 1.643 1.00 93.06 77 LEU A O 1
ATOM 595 N N . HIS A 1 78 ? 5.130 4.545 1.891 1.00 93.62 78 HIS A N 1
ATOM 596 C CA . HIS A 1 78 ? 4.812 3.212 2.387 1.00 93.62 78 HIS A CA 1
ATOM 597 C C . HIS A 1 78 ? 4.116 3.266 3.752 1.00 93.62 78 HIS A C 1
ATOM 599 O O . HIS A 1 78 ? 3.070 2.641 3.925 1.00 93.62 78 HIS A O 1
ATOM 605 N N . ASP A 1 79 ? 4.621 4.068 4.690 1.00 95.50 79 ASP A N 1
ATOM 606 C CA . ASP A 1 79 ? 3.989 4.286 5.996 1.00 95.50 79 ASP A CA 1
ATOM 607 C C . ASP A 1 79 ? 2.547 4.788 5.849 1.00 95.50 79 ASP A C 1
ATOM 609 O O . ASP A 1 79 ? 1.630 4.240 6.460 1.00 95.50 79 ASP A O 1
ATOM 613 N N . LEU A 1 80 ? 2.306 5.762 4.968 1.00 95.75 80 LEU A N 1
ATOM 614 C CA . LEU A 1 80 ? 0.949 6.241 4.695 1.00 95.75 80 LEU A CA 1
ATOM 615 C C . LEU A 1 80 ? 0.047 5.153 4.101 1.00 95.75 80 LEU A C 1
ATOM 617 O O . LEU A 1 80 ? -1.137 5.100 4.431 1.00 95.75 80 LEU A O 1
ATOM 621 N N . LYS A 1 81 ? 0.582 4.260 3.261 1.00 92.62 81 LYS A N 1
ATOM 622 C CA . LYS A 1 81 ? -0.200 3.140 2.727 1.00 92.62 81 LYS A CA 1
ATOM 623 C C . 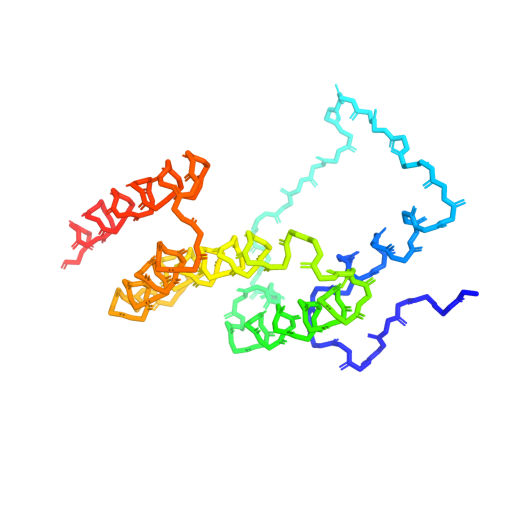LYS A 1 81 ? -0.571 2.134 3.819 1.00 92.62 81 LYS A C 1
ATOM 625 O O . LYS A 1 81 ? -1.717 1.693 3.867 1.00 92.62 81 LYS A O 1
ATOM 630 N N . ARG A 1 82 ? 0.347 1.840 4.746 1.00 92.31 82 ARG A N 1
ATOM 631 C CA . ARG A 1 82 ? 0.072 1.015 5.937 1.00 92.31 82 ARG A CA 1
ATOM 632 C C . ARG A 1 82 ? -0.987 1.654 6.834 1.00 92.31 82 ARG A C 1
ATOM 634 O O . ARG A 1 82 ? -1.885 0.964 7.312 1.00 92.31 82 ARG A O 1
ATOM 641 N N . ALA A 1 83 ? -0.936 2.975 7.012 1.00 93.75 83 ALA A N 1
ATOM 642 C CA . ALA A 1 83 ? -1.976 3.703 7.731 1.00 93.75 83 ALA A CA 1
ATOM 643 C C . ALA A 1 83 ? -3.349 3.567 7.056 1.00 93.75 83 ALA A C 1
ATOM 645 O O . ALA A 1 83 ? -4.325 3.247 7.727 1.00 93.75 83 ALA A O 1
ATOM 646 N N . GLU A 1 84 ? -3.428 3.742 5.734 1.00 91.38 84 GLU A N 1
ATOM 647 C CA . GLU A 1 84 ? -4.673 3.571 4.978 1.00 91.38 84 GLU A CA 1
ATOM 648 C C . GLU A 1 84 ? -5.276 2.169 5.156 1.00 91.38 84 GLU A C 1
ATOM 650 O O . GLU A 1 84 ? -6.486 2.046 5.357 1.00 91.38 84 GLU A O 1
ATOM 655 N N . LEU A 1 85 ? -4.445 1.121 5.124 1.00 87.56 85 LEU A N 1
ATOM 656 C CA . LEU A 1 85 ? -4.889 -0.259 5.344 1.00 87.56 85 LEU A CA 1
ATOM 657 C C . LEU A 1 85 ? -5.486 -0.447 6.744 1.00 87.56 85 LEU A C 1
ATOM 659 O O . LEU A 1 85 ? -6.554 -1.045 6.882 1.00 87.56 85 LEU A O 1
ATOM 663 N N . HIS A 1 86 ? -4.862 0.123 7.776 1.00 87.94 86 HIS A N 1
ATOM 664 C CA . HIS A 1 86 ? -5.419 0.087 9.128 1.00 87.94 86 HIS A CA 1
ATOM 665 C C . HIS A 1 86 ? -6.732 0.869 9.255 1.00 87.94 86 HIS A C 1
ATOM 667 O O . HIS A 1 86 ? -7.630 0.428 9.964 1.00 87.94 86 HIS A O 1
ATOM 673 N N . ILE A 1 87 ? -6.886 1.989 8.544 1.00 88.38 87 ILE A N 1
ATOM 674 C CA . ILE A 1 87 ? -8.123 2.787 8.566 1.00 88.38 87 ILE A CA 1
ATOM 675 C C . ILE A 1 87 ? -9.268 2.043 7.882 1.00 88.38 87 ILE A C 1
ATOM 677 O O . ILE A 1 87 ? -10.364 1.958 8.427 1.00 88.38 87 ILE A O 1
ATOM 681 N N . ARG A 1 88 ? -9.026 1.533 6.671 1.00 83.56 88 ARG A N 1
ATOM 682 C CA . ARG A 1 88 ? -10.088 1.015 5.799 1.00 83.56 88 ARG A CA 1
ATOM 683 C C . ARG A 1 88 ? -10.395 -0.460 6.013 1.00 83.56 88 ARG A C 1
ATOM 685 O O . ARG A 1 88 ? -11.479 -0.893 5.638 1.00 83.56 88 ARG A O 1
ATOM 692 N N . VAL A 1 89 ? -9.442 -1.228 6.544 1.00 79.31 89 VAL A N 1
ATOM 693 C CA . VAL A 1 89 ? -9.552 -2.690 6.586 1.00 79.31 89 VAL A CA 1
ATOM 694 C C . VAL A 1 89 ? -9.587 -3.231 8.011 1.00 79.31 89 VAL A C 1
ATOM 696 O O . VAL A 1 89 ? -10.468 -4.031 8.308 1.00 79.31 89 VAL A O 1
ATOM 699 N N . THR A 1 90 ? -8.684 -2.804 8.906 1.00 80.00 90 THR A N 1
ATOM 700 C CA . THR A 1 90 ? -8.678 -3.316 10.296 1.00 80.00 90 THR A CA 1
ATOM 701 C C . THR A 1 90 ? -9.479 -2.472 11.283 1.00 80.00 90 THR A C 1
ATOM 703 O O . THR A 1 90 ? -9.859 -2.978 12.333 1.00 80.00 90 THR A O 1
ATOM 706 N N . GLY A 1 91 ? -9.703 -1.188 10.990 1.00 83.06 91 GLY A N 1
ATOM 707 C CA . GLY A 1 91 ? -10.282 -0.228 11.934 1.00 83.06 91 GLY A CA 1
ATOM 708 C C . GLY A 1 91 ? -9.336 0.184 13.074 1.00 83.06 91 GLY A C 1
ATOM 709 O O . GLY A 1 91 ? -9.754 0.852 14.017 1.00 83.06 91 GLY A O 1
ATOM 710 N N . GLU A 1 92 ? -8.051 -0.182 13.025 1.00 87.69 92 GLU A N 1
ATOM 711 C CA . GLU A 1 92 ? -7.095 0.065 14.114 1.00 87.69 92 GLU A CA 1
ATOM 712 C C . GLU A 1 92 ? -6.509 1.488 14.059 1.00 87.69 92 GLU A C 1
ATOM 714 O O . GLU A 1 92 ? -5.352 1.706 13.680 1.00 87.69 92 GLU A O 1
ATOM 719 N N . ALA A 1 93 ? -7.303 2.472 14.485 1.00 89.88 93 ALA A N 1
ATOM 720 C CA . ALA A 1 93 ? -6.961 3.896 14.441 1.00 89.88 93 ALA A CA 1
ATOM 721 C C . ALA A 1 93 ? -5.605 4.248 15.087 1.00 89.88 93 ALA A C 1
ATOM 723 O O . ALA A 1 93 ? -4.849 5.052 14.542 1.00 89.88 93 ALA A O 1
ATOM 724 N N . VAL A 1 94 ? -5.250 3.619 16.213 1.00 91.88 94 VAL A N 1
ATOM 725 C CA . VAL A 1 94 ? -3.971 3.879 16.902 1.00 91.88 94 VAL A CA 1
ATOM 726 C C . VAL A 1 94 ? -2.773 3.472 16.036 1.00 91.88 94 VAL A C 1
ATOM 728 O O . VAL A 1 94 ? -1.797 4.217 15.926 1.00 91.88 94 VAL A O 1
ATOM 731 N N . LYS A 1 95 ? -2.844 2.309 15.372 1.00 92.06 95 LYS A N 1
ATOM 732 C CA . LYS A 1 95 ? -1.773 1.856 14.472 1.00 92.06 95 LYS A CA 1
ATOM 733 C C . LYS A 1 95 ? -1.676 2.752 13.244 1.00 92.06 95 LYS A C 1
ATOM 735 O O . LYS A 1 95 ? -0.562 3.086 12.841 1.00 92.06 95 LYS A O 1
ATOM 740 N N . ALA A 1 96 ? -2.816 3.178 12.698 1.00 93.31 96 ALA A N 1
ATOM 741 C CA . ALA A 1 96 ? -2.851 4.127 11.593 1.00 93.31 96 ALA A CA 1
ATOM 742 C C . ALA A 1 96 ? -2.159 5.449 11.953 1.00 93.31 96 ALA A C 1
ATOM 744 O O . ALA A 1 96 ? -1.271 5.890 11.225 1.00 93.31 96 ALA A O 1
ATOM 745 N N . LEU A 1 97 ? -2.487 6.034 13.111 1.00 95.25 97 LEU A N 1
ATOM 746 C CA . LEU A 1 97 ? -1.890 7.292 13.564 1.00 95.25 97 LEU A CA 1
ATOM 747 C C . LEU A 1 97 ? -0.372 7.176 13.748 1.00 95.25 97 LEU A C 1
ATOM 749 O O . LEU A 1 97 ? 0.374 8.059 13.327 1.00 95.25 97 LEU A O 1
ATOM 753 N N . ARG A 1 98 ? 0.101 6.057 14.311 1.00 96.50 98 ARG A N 1
ATOM 754 C CA . ARG A 1 98 ? 1.537 5.780 14.457 1.00 96.50 98 ARG A CA 1
ATOM 755 C C . ARG A 1 98 ? 2.263 5.788 13.110 1.00 96.50 98 ARG A C 1
ATOM 757 O O . ARG A 1 98 ? 3.351 6.350 13.006 1.00 96.50 98 ARG A O 1
ATOM 764 N N . PHE A 1 99 ? 1.675 5.179 12.082 1.00 96.12 99 PHE A N 1
ATOM 765 C CA . PHE A 1 99 ? 2.263 5.181 10.744 1.00 96.12 99 PHE A CA 1
ATOM 766 C C . PHE A 1 99 ? 2.193 6.557 10.073 1.00 96.12 99 PHE A C 1
ATOM 768 O O . PHE A 1 99 ? 3.169 6.963 9.451 1.00 96.12 99 PHE A O 1
ATOM 775 N N . ILE A 1 100 ? 1.110 7.319 10.258 1.00 96.50 100 ILE A N 1
ATOM 776 C CA . ILE A 1 100 ? 1.033 8.712 9.784 1.00 96.50 100 ILE A CA 1
ATOM 777 C C . ILE A 1 100 ? 2.159 9.550 10.402 1.00 96.50 100 ILE A C 1
ATOM 779 O O . ILE A 1 100 ? 2.865 10.260 9.688 1.00 96.50 100 ILE A O 1
ATOM 783 N N . TRP A 1 101 ? 2.377 9.425 11.712 1.00 96.81 101 TRP A N 1
ATOM 784 C CA . TRP A 1 101 ? 3.459 10.126 12.401 1.00 96.81 101 TRP A CA 1
ATOM 785 C C . TRP A 1 101 ? 4.847 9.710 11.894 1.00 96.81 101 TRP A C 1
ATOM 787 O O . TRP A 1 101 ? 5.686 10.566 11.617 1.00 96.81 101 TRP A O 1
ATOM 797 N N . SER A 1 102 ? 5.076 8.405 11.710 1.00 96.56 102 SER A N 1
ATOM 798 C CA . SER A 1 102 ? 6.317 7.874 11.125 1.00 96.56 102 SER A CA 1
ATOM 799 C C . SER A 1 102 ? 6.568 8.409 9.708 1.00 96.56 102 SER A C 1
ATOM 801 O O . SER A 1 102 ? 7.693 8.775 9.375 1.00 96.56 102 SER A O 1
ATOM 803 N N . ALA A 1 103 ? 5.528 8.536 8.880 1.00 96.75 103 ALA A N 1
ATOM 804 C CA . ALA A 1 103 ? 5.663 9.100 7.541 1.00 96.75 103 ALA A CA 1
ATOM 805 C C . ALA A 1 103 ? 6.112 10.568 7.574 1.00 96.75 103 ALA A C 1
ATOM 807 O O . ALA A 1 103 ? 7.027 10.964 6.848 1.00 96.75 103 ALA A O 1
ATOM 808 N N . LEU A 1 104 ? 5.474 11.367 8.435 1.00 96.19 104 LEU A N 1
ATOM 809 C CA . LEU A 1 104 ? 5.755 12.794 8.582 1.00 96.19 104 LEU A CA 1
ATOM 810 C C . LEU A 1 104 ? 7.170 13.051 9.106 1.00 96.19 104 LEU A C 1
ATOM 812 O O . LEU A 1 104 ? 7.835 13.962 8.617 1.00 96.19 104 LEU A O 1
ATOM 816 N N . SER A 1 105 ? 7.650 12.234 10.048 1.00 94.69 105 SER A N 1
ATOM 817 C CA . SER A 1 105 ? 9.009 12.368 10.585 1.00 94.69 105 SER A CA 1
ATOM 818 C C . SER A 1 105 ? 10.092 11.956 9.585 1.00 94.69 105 SER A C 1
ATOM 820 O O . SER A 1 105 ? 11.193 12.501 9.619 1.00 94.69 105 SER A O 1
ATOM 822 N N . ARG A 1 106 ? 9.791 11.027 8.667 1.00 92.19 106 ARG A N 1
ATOM 823 C CA . ARG A 1 106 ? 10.727 10.571 7.626 1.00 92.19 106 ARG A CA 1
ATOM 824 C C . ARG A 1 106 ? 10.850 11.542 6.457 1.00 92.19 106 ARG A C 1
ATOM 826 O O . ARG A 1 106 ? 11.949 11.735 5.944 1.00 92.19 106 ARG A O 1
ATOM 833 N N . SER A 1 107 ? 9.737 12.093 5.973 1.00 92.56 107 SER A N 1
ATOM 834 C CA . SER A 1 107 ? 9.745 12.987 4.809 1.00 92.56 107 SER A CA 1
ATOM 835 C C . SER A 1 107 ? 8.507 13.893 4.776 1.00 92.56 107 SER A C 1
ATOM 837 O O . SER A 1 107 ? 7.490 13.520 4.187 1.00 92.56 107 SER A O 1
ATOM 839 N N . PRO A 1 108 ? 8.572 15.115 5.334 1.00 90.75 108 PRO A N 1
ATOM 840 C CA . PRO A 1 108 ? 7.448 16.054 5.361 1.00 90.75 108 PRO A CA 1
ATOM 841 C C . PRO A 1 108 ? 7.272 16.794 4.021 1.00 90.75 108 PRO A C 1
ATOM 843 O O . PRO A 1 108 ? 7.181 18.017 3.963 1.00 90.75 108 PRO A O 1
ATOM 846 N N . SER A 1 109 ? 7.250 16.058 2.910 1.00 92.50 109 SER A N 1
ATOM 847 C CA . SER A 1 109 ? 6.968 16.633 1.590 1.00 92.50 109 SER A CA 1
ATOM 848 C C . SER A 1 109 ? 5.498 17.051 1.461 1.00 92.50 109 SER A C 1
ATOM 850 O O . SER A 1 109 ? 4.630 16.519 2.155 1.00 92.50 109 SER A O 1
ATOM 852 N N . SER A 1 110 ? 5.195 17.957 0.526 1.00 93.31 110 SER A N 1
ATOM 853 C CA . SER A 1 110 ? 3.820 18.406 0.249 1.00 93.31 110 SER A CA 1
ATOM 854 C C . SER A 1 110 ? 2.861 17.244 -0.033 1.00 93.31 110 SER A C 1
ATOM 856 O O . SER A 1 110 ? 1.724 17.249 0.437 1.00 93.31 110 SER A O 1
ATOM 858 N N . GLU A 1 111 ? 3.331 16.214 -0.739 1.00 94.56 111 GLU A N 1
ATOM 859 C CA . GLU A 1 111 ? 2.541 15.016 -1.016 1.00 94.56 111 GLU A CA 1
ATOM 860 C C . GLU A 1 111 ? 2.265 14.188 0.245 1.00 94.56 111 GLU A C 1
ATOM 862 O O . GLU A 1 111 ? 1.131 13.760 0.470 1.00 94.56 111 GLU A O 1
ATOM 867 N N . VAL A 1 112 ? 3.279 13.985 1.091 1.00 95.12 112 VAL A N 1
ATOM 868 C CA . VAL A 1 112 ? 3.122 13.245 2.354 1.00 95.12 112 VAL A CA 1
ATOM 869 C C . VAL A 1 112 ? 2.170 13.992 3.289 1.00 95.12 112 VAL A C 1
ATOM 871 O O . VAL A 1 112 ? 1.262 13.375 3.839 1.00 95.12 112 VAL A O 1
ATOM 874 N N . LEU A 1 113 ? 2.306 15.315 3.405 1.00 96.31 113 LEU A N 1
ATOM 875 C CA . LEU A 1 113 ? 1.422 16.160 4.212 1.00 96.31 113 LEU A CA 1
ATOM 876 C C . LEU A 1 113 ? -0.031 16.087 3.732 1.00 96.31 113 LEU A C 1
ATOM 878 O O . LEU A 1 113 ? -0.938 15.846 4.530 1.00 96.31 113 LEU A O 1
ATOM 882 N N . ARG A 1 114 ? -0.258 16.234 2.421 1.00 96.56 114 ARG A N 1
ATOM 883 C CA . ARG A 1 114 ? -1.594 16.157 1.816 1.00 96.56 114 ARG A CA 1
ATOM 884 C C . ARG A 1 114 ? -2.254 14.805 2.076 1.00 96.56 114 ARG A C 1
ATOM 886 O O . ARG A 1 114 ? -3.416 14.752 2.477 1.00 96.56 114 ARG A O 1
ATOM 893 N N . ARG A 1 115 ? -1.518 13.709 1.870 1.00 96.06 115 ARG A N 1
ATOM 894 C CA . ARG A 1 115 ? -2.027 12.356 2.132 1.00 96.06 115 ARG A CA 1
ATOM 895 C C . ARG A 1 115 ? -2.275 12.114 3.619 1.00 96.06 115 ARG A C 1
ATOM 897 O O . ARG A 1 115 ? -3.312 11.558 3.958 1.00 96.06 115 ARG A O 1
ATOM 904 N N . ALA A 1 116 ? -1.379 12.556 4.500 1.00 95.94 116 ALA A N 1
ATOM 905 C CA . ALA A 1 116 ? -1.562 12.457 5.946 1.00 95.94 116 ALA A CA 1
ATOM 906 C C . ALA A 1 116 ? -2.841 13.179 6.399 1.00 95.94 116 ALA A C 1
ATOM 908 O O . ALA A 1 116 ? -3.656 12.587 7.104 1.00 95.94 116 ALA A O 1
ATOM 909 N N . ALA A 1 117 ? -3.060 14.415 5.937 1.00 95.88 117 ALA A N 1
ATOM 910 C CA . ALA A 1 117 ? -4.275 15.176 6.225 1.00 95.88 117 ALA A CA 1
ATOM 911 C C . ALA A 1 117 ? -5.539 14.454 5.734 1.00 95.88 117 ALA A C 1
ATOM 913 O O . ALA A 1 117 ? -6.513 14.334 6.477 1.00 95.88 117 ALA A O 1
ATOM 914 N N . HIS A 1 118 ? -5.505 13.906 4.515 1.00 94.88 118 HIS A N 1
ATOM 915 C CA . HIS A 1 118 ? -6.609 13.114 3.976 1.00 94.88 118 HIS A CA 1
ATOM 916 C C . HIS A 1 118 ? -6.920 11.876 4.835 1.00 94.88 118 HIS A C 1
ATOM 918 O O . HIS A 1 118 ? -8.081 11.624 5.150 1.00 94.88 118 HIS A O 1
ATOM 924 N N . LEU A 1 119 ? -5.897 11.123 5.252 1.00 94.25 119 LEU A N 1
ATOM 925 C CA . LEU A 1 119 ? -6.072 9.933 6.090 1.00 94.25 119 LEU A CA 1
ATOM 926 C C . LEU A 1 119 ? -6.605 10.280 7.486 1.00 94.25 119 LEU A C 1
ATOM 928 O O . LEU A 1 119 ? -7.502 9.595 7.972 1.00 94.25 119 LEU A O 1
ATOM 932 N N . MET A 1 120 ? -6.129 11.368 8.100 1.00 92.88 120 MET A N 1
ATOM 933 C CA . MET A 1 120 ? -6.675 11.858 9.371 1.00 92.88 120 MET A CA 1
ATOM 934 C C . MET A 1 120 ? -8.158 12.243 9.243 1.00 92.88 120 MET A C 1
ATOM 936 O O . MET A 1 120 ? -8.952 11.898 10.114 1.00 92.88 120 MET A O 1
ATOM 940 N N . GLY A 1 121 ? -8.561 12.876 8.135 1.00 91.56 121 GLY A N 1
ATOM 941 C CA . GLY A 1 121 ? -9.974 13.158 7.851 1.00 91.56 121 GLY A CA 1
ATOM 942 C C . GLY A 1 121 ? -10.822 11.899 7.620 1.00 91.56 121 GLY A C 1
ATOM 943 O O . GLY A 1 121 ? -11.973 11.832 8.041 1.00 91.56 121 GLY A O 1
ATOM 944 N N . LEU A 1 122 ? -10.263 10.856 6.998 1.00 87.44 122 LEU A N 1
ATOM 945 C CA . LEU A 1 122 ? -10.961 9.572 6.854 1.00 87.44 122 LEU A CA 1
ATOM 946 C C . LEU A 1 122 ? -11.183 8.873 8.199 1.00 87.44 122 LEU A C 1
ATOM 948 O O . LEU A 1 122 ? -12.222 8.237 8.379 1.00 87.44 122 LEU A O 1
ATOM 952 N N . MET A 1 123 ? -10.233 8.998 9.130 1.00 85.06 123 MET A N 1
ATOM 953 C CA . MET A 1 123 ? -10.342 8.434 10.478 1.00 85.06 123 MET A CA 1
ATOM 954 C C . MET A 1 123 ? -11.477 9.064 11.281 1.00 85.06 123 MET A C 1
ATOM 956 O O . MET A 1 123 ? -12.204 8.337 11.950 1.00 85.06 123 MET A O 1
ATOM 960 N N . THR A 1 124 ? -11.670 10.384 11.199 1.00 80.19 124 THR A N 1
ATOM 961 C CA . THR A 1 124 ? -12.776 11.055 11.901 1.00 80.19 124 THR A CA 1
ATOM 962 C C . THR A 1 124 ? -14.133 10.657 11.318 1.00 80.19 124 THR A C 1
ATOM 964 O O . THR A 1 124 ? -15.066 10.385 12.069 1.00 80.19 124 THR A O 1
ATOM 967 N N . ALA A 1 125 ? -14.232 10.523 9.992 1.00 74.44 125 ALA A N 1
ATOM 968 C CA . ALA A 1 125 ? -15.458 10.090 9.320 1.00 74.44 125 ALA A CA 1
ATOM 969 C C . ALA A 1 125 ? -15.820 8.612 9.577 1.00 74.44 125 ALA A C 1
ATOM 971 O O . ALA A 1 125 ? -17.001 8.281 9.659 1.00 74.44 125 ALA A O 1
ATOM 972 N N . HIS A 1 126 ? -14.829 7.718 9.703 1.00 62.50 126 HIS A N 1
ATOM 973 C CA . HIS A 1 126 ? -15.062 6.305 10.038 1.00 62.50 126 HIS A CA 1
ATOM 974 C C . HIS A 1 126 ? -15.269 6.080 11.541 1.00 62.50 126 HIS A C 1
ATOM 976 O O . HIS A 1 126 ? -16.065 5.225 11.911 1.00 62.50 126 HIS A O 1
ATOM 982 N N . GLY A 1 127 ? -14.612 6.862 12.404 1.00 54.91 127 GLY A N 1
ATOM 983 C CA . GLY A 1 127 ? -14.816 6.817 13.855 1.00 54.91 127 GLY A CA 1
ATOM 984 C C . GLY A 1 127 ? -16.202 7.297 14.296 1.00 54.91 127 GLY A C 1
ATOM 985 O O . GLY A 1 127 ? -16.697 6.839 15.314 1.00 54.91 127 GLY A O 1
ATOM 986 N N . ALA A 1 128 ? -16.862 8.149 13.505 1.00 40.34 128 ALA A N 1
ATOM 987 C CA . ALA A 1 128 ? -18.243 8.588 13.734 1.00 40.34 128 ALA A CA 1
ATOM 988 C C . ALA A 1 128 ? -19.318 7.546 13.343 1.00 40.34 128 ALA A C 1
ATOM 990 O O . ALA A 1 128 ? -20.509 7.838 13.432 1.00 40.34 128 ALA A O 1
ATOM 991 N N . ARG A 1 129 ? -18.918 6.361 12.854 1.00 42.12 129 ARG A N 1
ATOM 992 C CA . ARG A 1 129 ? -19.819 5.247 12.494 1.00 42.12 129 ARG A CA 1
ATOM 993 C C . ARG A 1 129 ? -19.824 4.098 13.517 1.00 42.12 129 ARG A C 1
ATOM 995 O O . ARG A 1 129 ? -20.431 3.067 13.234 1.00 42.12 129 ARG A O 1
ATOM 1002 N N . LEU A 1 130 ? -19.143 4.262 14.653 1.00 36.47 130 LEU A N 1
ATOM 1003 C CA . LEU A 1 130 ? -19.198 3.374 15.823 1.00 36.47 130 LEU A CA 1
ATOM 1004 C C . LEU A 1 130 ? -20.047 4.022 16.919 1.00 36.47 130 LEU A C 1
ATOM 1006 O O . LEU A 1 130 ? -20.676 3.254 17.675 1.00 36.47 130 LEU A O 1
#

Radius of gyration: 16.45 Å; chains: 1; bounding box: 40×37×39 Å